Protein AF-A0A2V8K2H9-F1 (afdb_monomer)

Solvent-accessible surface area (backbone atoms only — not comparable to full-atom values): 5966 Å² total; per-residue (Å²): 142,76,82,68,63,66,58,51,56,53,54,52,50,51,49,49,51,49,64,59,44,50,62,50,55,58,49,52,69,72,59,42,72,69,36,49,51,49,46,68,70,34,78,56,44,57,58,21,49,52,29,40,51,51,27,49,50,19,70,75,69,43,39,40,87,53,99,73,76,81,56,39,31,42,87,84,37,46,69,63,29,50,51,52,37,51,47,23,46,48,51,13,50,51,38,45,54,50,41,48,53,51,28,51,55,62,71,75,105

Sequence (109 aa):
MARGLATVGVRHLLWFAIAAHVPVGIGAFAFGPRFLLQFFISPFQFFILVPWLMAFYSLKTGLVPVKSGEPFRRDKAPRVYWINVAFCVGIGSVCFVLNLLISWLVVNR

Mean predicted aligned error: 9.8 Å

Foldseek 3Di:
DPPPPLVVVLVVLVVVLVVLVVVVVVVQVVPDDQLVVQLVVDPLVCQQVVLVVQLVVCVVPQWRDDPDDGTDHCVPCVPVSSVSSSVSSVRSSVSSVVSSVVSVVVVVD

Nearest PDB structures (foldseek):
  7zus-assembly3_CCC  TM=4.626E-01  e=9.647E+00  Homo sapiens
  5zji-assembly1_A  TM=3.510E-01  e=5.997E+00  Zea mays

Secondary structure (DSSP, 8-state):
--SSHHHHHHHHHHHHHHHHHHHHHHHHHHTHHHHHHHHHHSTTHHHHHHHHHHHHHHHHHTEE--SSSS-EETTT-HHHHHHHHHHHHHHHHHHHHHHHHHHHHHHT-

pLDDT: mean 75.85, std 14.47, range [35.06, 91.0]

Structure (mmCIF, N/CA/C/O backbone):
data_AF-A0A2V8K2H9-F1
#
_entry.id   AF-A0A2V8K2H9-F1
#
loop_
_atom_site.group_PDB
_atom_site.id
_atom_site.type_symbol
_atom_site.label_atom_id
_atom_site.label_alt_id
_atom_site.label_comp_id
_atom_site.label_asym_id
_atom_site.label_entity_id
_atom_site.label_seq_id
_atom_site.pdbx_PDB_ins_code
_atom_site.Cartn_x
_atom_site.Cartn_y
_atom_site.Cartn_z
_atom_site.occupancy
_atom_site.B_iso_or_equiv
_atom_site.auth_seq_id
_atom_site.auth_comp_id
_atom_site.auth_asym_id
_atom_site.auth_atom_id
_atom_site.pdbx_PDB_model_num
ATOM 1 N N . MET A 1 1 ? 4.797 -7.736 -31.397 1.00 35.06 1 MET A N 1
ATOM 2 C CA . MET A 1 1 ? 3.479 -7.309 -30.872 1.00 35.06 1 MET A CA 1
ATOM 3 C C . MET A 1 1 ? 3.268 -7.850 -29.453 1.00 35.06 1 MET A C 1
ATOM 5 O O . MET A 1 1 ? 2.675 -8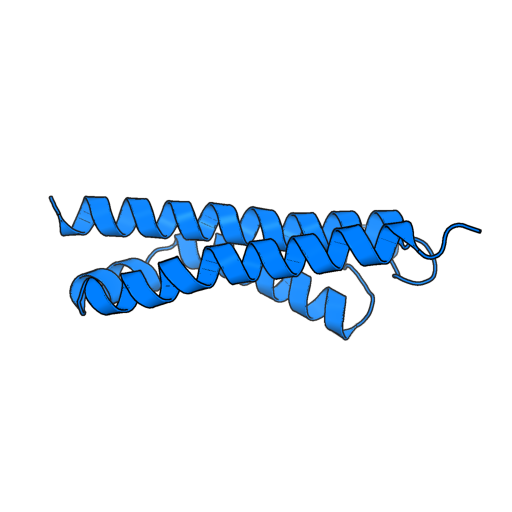.901 -29.294 1.00 35.06 1 MET A O 1
ATOM 9 N N . ALA A 1 2 ? 3.776 -7.176 -28.413 1.00 40.53 2 ALA A N 1
ATOM 10 C CA . ALA A 1 2 ? 3.620 -7.621 -27.012 1.00 40.53 2 ALA A CA 1
ATOM 11 C C . ALA A 1 2 ? 3.393 -6.453 -26.025 1.00 40.53 2 ALA A C 1
ATOM 13 O O . ALA A 1 2 ? 3.668 -6.563 -24.835 1.00 40.53 2 ALA A O 1
ATOM 14 N N . ARG A 1 3 ? 2.913 -5.299 -26.513 1.00 41.88 3 ARG A N 1
ATOM 15 C CA . ARG A 1 3 ? 2.697 -4.089 -25.692 1.00 41.88 3 ARG A CA 1
ATOM 16 C C . ARG A 1 3 ? 1.316 -4.028 -25.015 1.00 41.88 3 ARG A C 1
ATOM 18 O O . ARG A 1 3 ? 1.111 -3.164 -24.173 1.00 41.88 3 ARG A O 1
ATOM 25 N N . GLY A 1 4 ? 0.396 -4.939 -25.350 1.00 35.84 4 GLY A N 1
ATOM 26 C CA . GLY A 1 4 ? -0.991 -4.915 -24.862 1.00 35.84 4 GLY A CA 1
ATOM 27 C C . GLY A 1 4 ? -1.271 -5.722 -23.588 1.00 35.84 4 GLY A C 1
ATOM 28 O O . GLY A 1 4 ? -2.168 -5.363 -22.841 1.00 35.84 4 GLY A O 1
ATOM 29 N N . LEU A 1 5 ? -0.512 -6.785 -23.294 1.00 39.22 5 LEU A N 1
ATOM 30 C CA . LEU A 1 5 ? -0.835 -7.696 -22.180 1.00 39.22 5 LEU A CA 1
ATOM 31 C C . LEU A 1 5 ? -0.309 -7.231 -20.810 1.00 39.22 5 LEU A C 1
ATOM 33 O O . LEU A 1 5 ? -0.942 -7.483 -19.787 1.00 39.22 5 LEU A O 1
ATOM 37 N N . ALA A 1 6 ? 0.822 -6.521 -20.767 1.00 46.78 6 ALA A N 1
ATOM 38 C CA . ALA A 1 6 ? 1.435 -6.098 -19.503 1.00 46.78 6 ALA A CA 1
ATOM 39 C C . ALA A 1 6 ? 0.679 -4.943 -18.815 1.00 46.78 6 ALA A C 1
ATOM 41 O O . ALA A 1 6 ? 0.646 -4.860 -17.589 1.00 46.78 6 ALA A O 1
ATOM 42 N N . THR A 1 7 ? 0.046 -4.059 -19.590 1.00 47.62 7 THR A N 1
ATOM 43 C CA . THR A 1 7 ? -0.764 -2.938 -19.078 1.00 47.62 7 THR A CA 1
ATOM 44 C C . THR A 1 7 ? -2.109 -3.399 -18.528 1.00 47.62 7 THR A C 1
ATOM 46 O O . THR A 1 7 ? -2.609 -2.816 -17.566 1.00 47.62 7 THR A O 1
ATOM 49 N N . VAL A 1 8 ? -2.667 -4.470 -19.098 1.00 48.50 8 VAL A N 1
ATOM 50 C CA . VAL A 1 8 ? -3.899 -5.102 -18.621 1.00 48.50 8 VAL A CA 1
ATOM 51 C C . VAL A 1 8 ? -3.664 -5.655 -17.213 1.00 48.50 8 VAL A C 1
ATOM 53 O O . VAL A 1 8 ? -4.346 -5.218 -16.293 1.00 48.50 8 VAL A O 1
ATOM 56 N N . GLY A 1 9 ? -2.633 -6.473 -16.979 1.00 54.59 9 GLY A N 1
ATOM 57 C CA . GLY A 1 9 ? -2.389 -7.068 -15.653 1.00 54.59 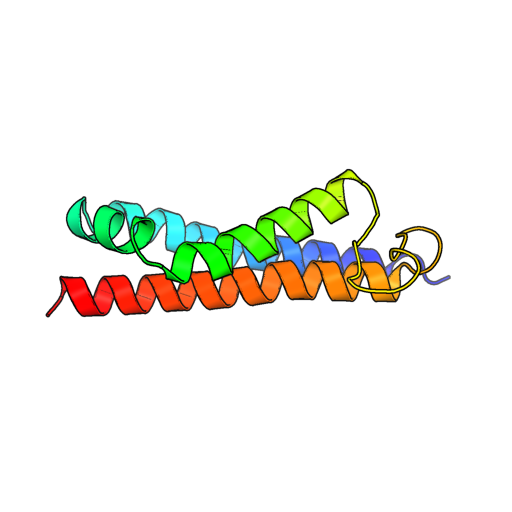9 GLY A CA 1
ATOM 58 C C . GLY A 1 9 ? -2.250 -6.052 -14.507 1.00 54.59 9 GLY A C 1
ATOM 59 O O . GLY A 1 9 ? -2.886 -6.197 -13.467 1.00 54.59 9 GLY A O 1
ATOM 60 N N . VAL A 1 10 ? -1.485 -4.975 -14.714 1.00 55.62 10 VAL A N 1
ATOM 61 C CA . VAL A 1 10 ? -1.231 -3.942 -13.689 1.00 55.62 10 VAL A CA 1
ATOM 62 C C . VAL A 1 10 ? -2.474 -3.110 -13.388 1.00 55.62 10 VAL A C 1
ATOM 64 O O . VAL A 1 10 ? -2.770 -2.830 -12.229 1.00 55.62 10 VAL A O 1
ATOM 67 N N . ARG A 1 11 ? -3.217 -2.713 -14.426 1.00 56.25 11 ARG A N 1
ATOM 68 C CA . ARG A 1 11 ? -4.440 -1.923 -14.259 1.00 56.25 11 ARG A CA 1
ATOM 69 C C . ARG A 1 11 ? -5.495 -2.727 -13.499 1.00 56.25 11 ARG A C 1
ATOM 71 O O . ARG A 1 11 ? -6.144 -2.173 -12.623 1.00 56.25 11 ARG A O 1
ATOM 78 N N . HIS A 1 12 ? -5.616 -4.024 -13.778 1.00 59.94 12 HIS A N 1
ATOM 79 C CA . HIS A 1 12 ? -6.551 -4.901 -13.071 1.00 59.94 12 HIS A CA 1
ATOM 80 C C . HIS A 1 12 ? -6.117 -5.128 -11.617 1.00 59.94 12 HIS A C 1
ATOM 82 O O . HIS A 1 12 ? -6.960 -5.057 -10.735 1.00 59.94 12 HIS A O 1
ATOM 88 N N . LEU A 1 13 ? -4.817 -5.291 -11.344 1.00 58.09 13 LEU A N 1
ATOM 89 C CA . LEU A 1 13 ? -4.271 -5.362 -9.980 1.00 58.09 13 LEU A CA 1
ATOM 90 C C . LEU A 1 13 ? -4.529 -4.089 -9.166 1.00 58.09 13 LEU A C 1
ATOM 92 O O . LEU A 1 13 ? -4.904 -4.174 -8.000 1.00 58.09 13 LEU A O 1
ATOM 96 N N . LEU A 1 14 ? -4.371 -2.914 -9.780 1.00 59.66 14 LEU A N 1
ATOM 97 C CA . LEU A 1 14 ? -4.663 -1.635 -9.134 1.00 59.66 14 LEU A CA 1
ATOM 98 C C . LEU A 1 14 ? -6.163 -1.494 -8.836 1.00 59.66 14 LEU A C 1
ATOM 100 O O . LEU A 1 14 ? -6.534 -1.090 -7.739 1.00 59.66 14 LEU A O 1
ATOM 104 N N . TRP A 1 15 ? -7.025 -1.882 -9.782 1.00 59.84 15 TRP A N 1
ATOM 105 C CA . TRP A 1 15 ? -8.475 -1.910 -9.572 1.00 59.84 15 TRP A CA 1
ATOM 106 C C . TRP A 1 15 ? -8.891 -2.927 -8.511 1.00 59.84 15 TRP A C 1
ATOM 108 O O . TRP A 1 15 ? -9.768 -2.613 -7.719 1.00 59.84 15 TRP A O 1
ATOM 118 N N . PHE A 1 16 ? -8.242 -4.090 -8.431 1.00 61.12 16 PHE A N 1
ATOM 119 C CA . PHE A 1 16 ? -8.458 -5.061 -7.356 1.00 61.12 16 PHE A CA 1
ATOM 120 C C . PHE A 1 16 ? -8.026 -4.510 -5.999 1.00 61.12 16 PHE A C 1
ATOM 122 O O . PHE A 1 16 ? -8.764 -4.651 -5.029 1.00 61.12 16 PHE A O 1
ATOM 129 N N . ALA A 1 17 ? -6.870 -3.845 -5.922 1.00 60.88 17 ALA A N 1
ATOM 130 C CA . ALA A 1 17 ? -6.411 -3.212 -4.692 1.00 60.88 17 ALA 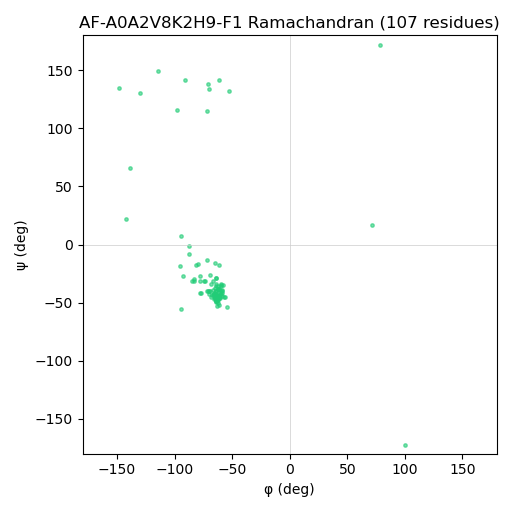A CA 1
ATOM 131 C C . ALA A 1 17 ? -7.392 -2.120 -4.238 1.00 60.88 17 ALA A C 1
ATOM 133 O O . ALA A 1 17 ? -7.798 -2.117 -3.081 1.00 60.88 17 ALA A O 1
ATOM 134 N N . ILE A 1 18 ? -7.844 -1.252 -5.147 1.00 64.38 18 ILE A N 1
ATOM 135 C CA . ILE A 1 18 ? -8.840 -0.211 -4.849 1.00 64.38 18 ILE A CA 1
ATOM 136 C C . ILE A 1 18 ? -10.182 -0.841 -4.450 1.00 64.38 18 ILE A C 1
ATOM 138 O O . ILE A 1 18 ? -10.733 -0.490 -3.410 1.00 64.38 18 ILE A O 1
ATOM 142 N N . ALA A 1 19 ? -10.687 -1.808 -5.217 1.00 61.69 19 ALA A N 1
ATOM 143 C CA . ALA A 1 19 ? -11.952 -2.487 -4.940 1.00 61.69 19 ALA A CA 1
ATOM 144 C C . ALA A 1 19 ? -11.927 -3.288 -3.629 1.00 61.69 19 ALA A C 1
ATOM 146 O O . ALA A 1 19 ? -12.961 -3.413 -2.987 1.00 61.69 19 ALA A O 1
ATOM 147 N N . ALA A 1 20 ? -10.766 -3.791 -3.201 1.00 59.38 20 ALA A N 1
ATOM 148 C CA . ALA A 1 20 ? -10.597 -4.435 -1.900 1.00 59.38 20 ALA A CA 1
ATOM 149 C C . ALA A 1 20 ? -10.483 -3.417 -0.749 1.00 59.38 20 ALA A C 1
ATOM 151 O O . ALA A 1 20 ? -10.936 -3.694 0.359 1.00 59.38 20 ALA A O 1
ATOM 152 N N . HIS A 1 21 ? -9.915 -2.231 -0.998 1.00 60.62 21 HIS A N 1
ATOM 153 C CA . HIS A 1 21 ? -9.708 -1.203 0.030 1.00 60.62 21 HIS A CA 1
ATOM 154 C C . HIS A 1 21 ? -10.929 -0.330 0.291 1.00 60.62 21 HIS A C 1
ATOM 156 O O . HIS A 1 21 ? -11.116 0.118 1.418 1.00 60.62 21 HIS A O 1
ATOM 162 N N . VAL A 1 22 ? -11.771 -0.089 -0.713 1.00 61.12 22 VAL A N 1
ATOM 163 C CA . VAL A 1 22 ? -12.961 0.763 -0.571 1.00 61.12 22 VAL A CA 1
ATOM 164 C C . VAL A 1 22 ? -13.977 0.191 0.437 1.00 61.12 22 VAL A C 1
ATOM 166 O O . VAL A 1 22 ? -14.359 0.929 1.345 1.00 61.12 22 VAL A O 1
ATOM 169 N N . PRO A 1 23 ? -14.368 -1.099 0.392 1.00 59.00 23 PRO A N 1
ATOM 170 C CA . PRO A 1 23 ? -15.275 -1.686 1.382 1.00 59.00 23 PRO A CA 1
ATOM 171 C C . PRO A 1 23 ? -14.671 -1.697 2.784 1.00 59.00 23 PRO A C 1
ATOM 173 O O . PRO A 1 23 ? -15.379 -1.502 3.767 1.00 59.00 23 PRO A O 1
ATOM 176 N N . VAL A 1 24 ? -13.351 -1.880 2.875 1.00 57.72 24 VAL A N 1
ATOM 177 C CA . VAL A 1 24 ? -12.629 -1.839 4.144 1.00 57.72 24 VAL A CA 1
ATOM 178 C C . VAL A 1 24 ? -12.605 -0.426 4.728 1.00 57.72 24 VAL A C 1
ATOM 180 O O . VAL A 1 24 ? -12.872 -0.257 5.913 1.00 57.72 24 VAL A O 1
ATOM 183 N N . GLY A 1 25 ? -12.324 0.591 3.912 1.00 60.34 25 GLY A N 1
ATOM 184 C CA . GLY A 1 25 ? -12.360 1.987 4.339 1.00 60.34 25 GLY A CA 1
ATOM 185 C C . GLY A 1 25 ? -13.753 2.387 4.820 1.00 60.34 25 GLY A C 1
ATOM 186 O O . GLY A 1 25 ? -13.882 2.979 5.885 1.00 60.34 25 GLY A O 1
ATOM 187 N N . ILE A 1 26 ? -14.797 1.986 4.089 1.00 58.91 26 ILE A N 1
ATOM 188 C CA . ILE A 1 26 ? -16.195 2.242 4.462 1.00 58.91 26 ILE A CA 1
ATOM 189 C C . ILE A 1 26 ? -16.570 1.489 5.751 1.00 58.91 26 ILE A C 1
ATOM 191 O O . ILE A 1 26 ? -17.179 2.076 6.643 1.00 58.91 26 ILE A O 1
ATOM 195 N N . GLY A 1 27 ? -16.157 0.225 5.894 1.00 55.56 27 GLY A N 1
ATOM 196 C CA . GLY A 1 27 ? -16.376 -0.566 7.109 1.00 55.56 27 GLY A CA 1
ATOM 197 C C . GLY A 1 27 ? -15.653 0.006 8.332 1.00 55.56 27 GLY A C 1
ATOM 198 O O . GLY A 1 27 ? -16.238 0.085 9.407 1.00 55.56 27 GLY A O 1
ATOM 199 N N . ALA A 1 28 ? -14.421 0.496 8.166 1.00 57.12 28 ALA A N 1
ATOM 200 C CA . ALA A 1 28 ? -13.627 1.098 9.238 1.00 57.12 28 ALA A CA 1
ATOM 201 C C . ALA A 1 28 ? -14.296 2.330 9.871 1.00 57.12 28 ALA A C 1
ATOM 203 O O . ALA A 1 28 ? -14.204 2.510 11.085 1.00 57.12 28 ALA A O 1
ATOM 204 N N . PHE A 1 29 ? -15.018 3.140 9.087 1.00 56.22 29 PHE A N 1
ATOM 205 C CA . PHE A 1 29 ? -15.800 4.263 9.620 1.00 56.22 29 PHE A CA 1
ATOM 206 C C . PHE A 1 29 ? -17.021 3.815 10.438 1.00 56.22 29 PHE A C 1
ATOM 208 O O . PHE A 1 29 ? -17.433 4.533 11.348 1.00 56.22 29 PHE A O 1
ATOM 215 N N . ALA A 1 30 ? -17.568 2.625 10.173 1.00 63.88 30 ALA A N 1
ATOM 216 C CA . ALA A 1 30 ? -18.710 2.080 10.907 1.00 63.88 30 ALA A CA 1
ATOM 217 C C . ALA A 1 30 ? -18.331 1.451 12.265 1.00 63.88 30 ALA A C 1
ATOM 219 O O . ALA A 1 30 ? -19.199 1.269 13.115 1.00 63.88 30 ALA A O 1
ATOM 220 N N . PHE A 1 31 ? -17.050 1.138 12.504 1.00 67.25 31 PHE A N 1
ATOM 221 C CA . PHE A 1 31 ? -16.592 0.414 13.702 1.00 67.25 31 PHE A CA 1
ATOM 222 C C . PHE A 1 31 ? -16.271 1.298 14.924 1.00 67.25 31 PHE A C 1
ATOM 224 O O . PHE A 1 31 ? -15.939 0.790 15.997 1.00 67.25 31 PHE A O 1
ATOM 231 N N . GLY A 1 32 ? -16.405 2.620 14.795 1.00 72.38 32 GLY A N 1
ATOM 232 C CA . GLY A 1 32 ? -16.267 3.566 15.903 1.00 72.38 32 GLY A CA 1
ATOM 233 C C . GLY A 1 32 ? -14.817 3.882 16.323 1.00 72.38 32 GLY A C 1
ATOM 234 O O . GLY A 1 32 ? -13.851 3.270 15.862 1.00 72.38 32 GLY A O 1
ATOM 235 N N . PRO A 1 33 ? -14.631 4.869 17.221 1.00 77.25 33 PRO A N 1
ATOM 236 C CA . 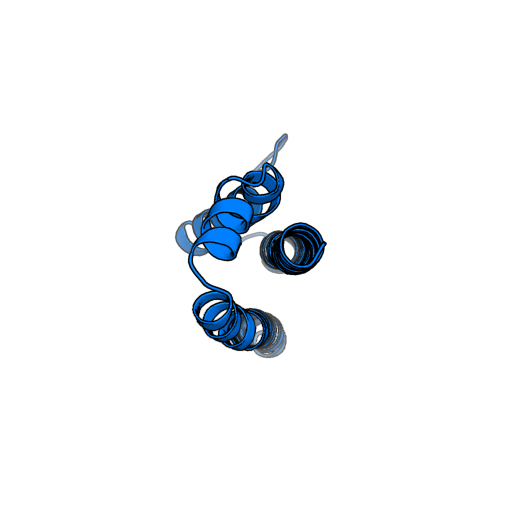PRO A 1 33 ? -13.319 5.452 17.517 1.00 77.25 33 PRO A CA 1
ATOM 237 C C . PRO A 1 33 ? -12.338 4.485 18.195 1.00 77.25 33 PRO A C 1
ATOM 239 O O . PRO A 1 33 ? -11.138 4.578 17.955 1.00 77.25 33 PRO A O 1
ATOM 242 N N . ARG A 1 34 ? -12.820 3.527 19.001 1.00 77.44 34 ARG A N 1
ATOM 243 C CA . ARG A 1 34 ? -11.959 2.521 19.657 1.00 77.44 34 ARG A CA 1
ATOM 244 C C . ARG A 1 34 ? -11.313 1.570 18.648 1.00 77.44 34 ARG A C 1
ATOM 246 O O . ARG A 1 34 ? -10.133 1.259 18.778 1.00 77.44 34 ARG A O 1
ATOM 253 N N . PHE A 1 35 ? -12.062 1.167 17.621 1.00 81.25 35 PHE A N 1
ATOM 254 C CA . PHE A 1 35 ? -11.539 0.354 16.528 1.00 81.25 35 PHE A CA 1
ATOM 255 C C . PHE A 1 35 ? -10.483 1.105 15.723 1.00 81.25 35 PHE A C 1
ATOM 257 O O . PHE A 1 35 ? -9.409 0.562 15.480 1.00 81.25 35 PHE A O 1
ATOM 264 N N . LEU A 1 36 ? -10.752 2.364 15.363 1.00 75.81 36 LEU A N 1
ATOM 265 C CA . LEU A 1 36 ? -9.788 3.188 14.632 1.00 75.81 36 LEU A CA 1
ATOM 266 C C . LEU A 1 36 ? -8.487 3.346 15.423 1.00 75.81 36 LEU A C 1
ATOM 268 O O . LEU A 1 36 ? -7.404 3.176 14.870 1.00 75.81 36 LEU A O 1
ATOM 272 N N . LEU A 1 37 ? -8.589 3.605 16.727 1.00 80.38 37 LEU A N 1
ATOM 273 C CA . LEU A 1 37 ? -7.427 3.772 17.592 1.00 80.38 37 LEU A CA 1
ATOM 274 C C . LEU A 1 37 ? -6.585 2.488 17.653 1.00 80.38 37 LEU A C 1
ATOM 276 O O . LEU A 1 37 ? -5.375 2.547 17.449 1.00 80.38 37 LEU A O 1
ATOM 280 N N . GLN A 1 38 ? -7.220 1.324 17.816 1.00 80.88 38 GLN A N 1
ATOM 281 C CA . GLN A 1 38 ? -6.528 0.031 17.784 1.00 80.88 38 GLN A CA 1
ATOM 282 C C . GLN A 1 38 ? -5.894 -0.252 16.414 1.00 80.88 38 GLN A C 1
ATOM 284 O O . GLN A 1 38 ? -4.742 -0.677 16.331 1.00 80.88 38 GLN A O 1
ATOM 289 N N . PHE A 1 39 ? -6.624 0.030 15.336 1.00 80.88 39 PHE A N 1
ATOM 290 C CA . PHE A 1 39 ? -6.171 -0.191 13.969 1.00 80.88 39 PHE A CA 1
ATOM 291 C C . PHE A 1 39 ? -4.939 0.653 13.620 1.00 80.88 39 PHE A C 1
ATOM 293 O O . PHE A 1 39 ? -4.002 0.132 13.009 1.00 80.88 39 PHE A O 1
ATOM 300 N N . PHE A 1 40 ? -4.919 1.932 14.012 1.00 79.62 40 PHE A N 1
ATOM 301 C CA . PHE A 1 40 ? -3.830 2.866 13.704 1.00 79.62 40 PHE A CA 1
ATOM 302 C C . PHE A 1 40 ? -2.635 2.775 14.660 1.00 79.62 40 PHE A C 1
ATOM 304 O O . PHE A 1 40 ? -1.515 3.039 14.231 1.00 79.62 40 PHE A O 1
ATOM 311 N N . ILE A 1 41 ? -2.835 2.391 15.924 1.00 82.62 41 ILE A N 1
ATOM 312 C CA . ILE A 1 41 ? -1.732 2.211 16.890 1.00 82.62 41 ILE A CA 1
ATOM 313 C C . ILE A 1 41 ? -1.044 0.850 16.714 1.00 82.62 41 ILE A C 1
ATOM 315 O O . ILE A 1 41 ? 0.086 0.653 17.159 1.00 82.62 41 ILE A O 1
ATOM 319 N N . SER A 1 42 ? -1.703 -0.089 16.037 1.00 80.00 42 SER A N 1
ATOM 320 C CA . SER A 1 42 ? -1.177 -1.426 15.801 1.00 80.00 42 SER A CA 1
ATOM 321 C C . SER A 1 42 ? 0.230 -1.413 15.174 1.00 80.00 42 SER A C 1
ATOM 323 O O . SER A 1 42 ? 0.440 -0.770 14.138 1.00 80.00 42 SER A O 1
ATOM 325 N N . PRO A 1 43 ? 1.188 -2.202 15.706 1.00 77.81 43 PRO A N 1
ATOM 326 C CA . PRO A 1 43 ? 2.522 -2.333 15.117 1.00 77.81 43 PRO A CA 1
ATOM 327 C C . PRO A 1 43 ? 2.477 -2.914 13.694 1.00 77.81 43 PRO A C 1
ATOM 329 O O . PRO A 1 43 ? 3.417 -2.736 12.918 1.00 77.81 43 PRO A O 1
ATOM 332 N N . PHE A 1 44 ? 1.364 -3.555 13.312 1.00 80.50 44 PHE A N 1
ATOM 333 C CA . PHE A 1 44 ? 1.147 -4.052 11.958 1.00 80.50 44 PHE A CA 1
ATOM 334 C C . PHE A 1 44 ? 1.060 -2.938 10.904 1.00 80.50 44 PHE A C 1
ATOM 336 O O . PHE A 1 44 ? 1.262 -3.219 9.723 1.00 80.50 44 PHE A O 1
ATOM 343 N N . GLN A 1 45 ? 0.862 -1.674 11.303 1.00 81.56 45 GLN A N 1
ATOM 344 C CA . GLN A 1 45 ? 0.874 -0.533 10.382 1.00 81.56 45 GLN A CA 1
ATOM 345 C C . GLN A 1 45 ? 2.185 -0.391 9.613 1.00 81.56 45 GLN A C 1
ATOM 347 O O . GLN A 1 45 ? 2.163 -0.072 8.426 1.00 81.56 45 GLN A O 1
ATOM 352 N N . PHE A 1 46 ? 3.329 -0.709 10.221 1.00 82.88 46 PHE A N 1
ATOM 353 C CA . PHE A 1 46 ? 4.609 -0.668 9.509 1.00 82.88 46 PHE A CA 1
ATOM 354 C C . PHE A 1 46 ? 4.659 -1.660 8.343 1.00 82.88 46 PHE A C 1
ATOM 356 O O . PHE A 1 46 ? 5.146 -1.320 7.265 1.00 82.88 46 PHE A O 1
ATOM 363 N N . PHE A 1 47 ? 4.090 -2.854 8.519 1.00 85.06 47 PHE A N 1
ATOM 364 C CA . PHE A 1 47 ? 4.027 -3.882 7.476 1.00 85.06 47 PHE A CA 1
ATOM 365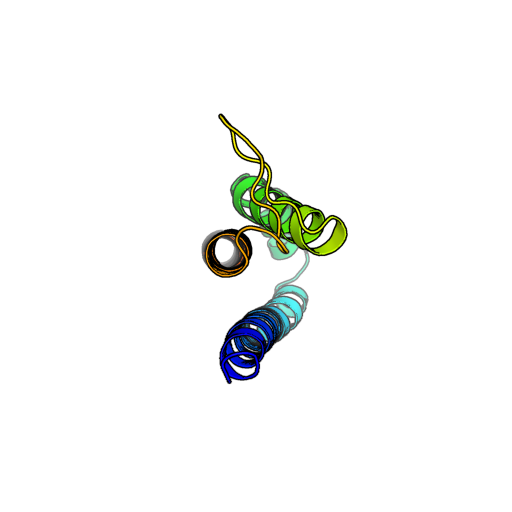 C C . PHE A 1 47 ? 3.048 -3.537 6.346 1.00 85.06 47 PHE A C 1
ATOM 367 O O . PHE A 1 47 ? 3.094 -4.161 5.291 1.00 85.06 47 PHE A O 1
ATOM 374 N N . ILE A 1 48 ? 2.192 -2.534 6.539 1.00 85.31 48 ILE A N 1
ATOM 375 C CA . ILE A 1 48 ? 1.273 -2.017 5.520 1.00 85.31 48 ILE A CA 1
ATOM 376 C C . ILE A 1 48 ? 1.914 -0.828 4.806 1.00 85.31 48 ILE A C 1
ATOM 378 O O . ILE A 1 48 ? 2.070 -0.819 3.583 1.00 85.31 48 ILE A O 1
ATOM 382 N N . LEU A 1 49 ? 2.317 0.172 5.593 1.00 85.62 49 LEU A N 1
ATOM 383 C CA . LEU A 1 49 ? 2.791 1.453 5.094 1.00 85.62 49 LEU A CA 1
ATOM 384 C C . LEU A 1 49 ? 4.112 1.316 4.351 1.00 85.62 49 LEU A C 1
ATOM 386 O O . LEU A 1 49 ? 4.249 1.903 3.282 1.00 85.62 49 LEU A O 1
ATOM 390 N N . VAL A 1 50 ? 5.071 0.536 4.864 1.00 88.69 50 VAL A N 1
ATOM 391 C CA . VAL A 1 50 ? 6.392 0.410 4.230 1.00 88.69 50 VAL A CA 1
ATOM 392 C C . VAL A 1 50 ? 6.279 -0.178 2.816 1.00 88.69 50 VAL A C 1
ATOM 394 O O . VAL A 1 50 ? 6.763 0.472 1.887 1.00 88.69 50 VAL A O 1
ATOM 397 N N . PRO A 1 51 ? 5.603 -1.323 2.583 1.00 88.44 51 PRO A N 1
ATOM 398 C CA . PRO A 1 51 ? 5.418 -1.841 1.228 1.00 88.44 51 PRO A CA 1
ATOM 399 C C . PRO A 1 51 ? 4.672 -0.882 0.298 1.00 88.44 51 PRO A C 1
ATOM 401 O O . PRO A 1 51 ? 5.066 -0.723 -0.857 1.00 88.44 51 PRO A O 1
ATOM 404 N N . TRP A 1 52 ? 3.634 -0.194 0.775 1.00 87.62 52 TRP A N 1
ATOM 405 C CA . TRP A 1 52 ? 2.899 0.763 -0.056 1.00 87.62 52 TRP A CA 1
ATOM 406 C C . TRP A 1 52 ? 3.691 2.019 -0.390 1.00 87.62 52 TRP A C 1
ATOM 408 O O . TRP A 1 52 ? 3.649 2.467 -1.534 1.00 87.62 52 TRP A O 1
ATOM 418 N N . LEU A 1 53 ? 4.454 2.560 0.560 1.00 88.81 53 LEU A N 1
ATOM 419 C CA . LEU A 1 53 ? 5.398 3.649 0.309 1.00 88.81 53 LEU A CA 1
ATOM 420 C C . LEU A 1 53 ? 6.434 3.227 -0.729 1.00 88.81 53 LEU A C 1
ATOM 422 O O . LE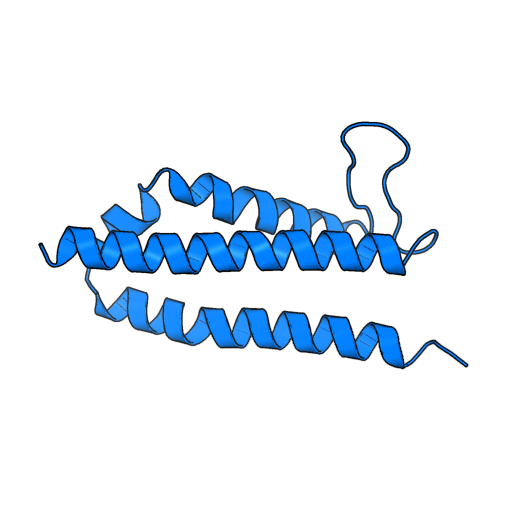U A 1 53 ? 6.726 3.993 -1.645 1.00 88.81 53 LEU A O 1
ATOM 426 N N . MET A 1 54 ? 6.940 1.996 -0.637 1.00 88.06 54 MET A N 1
ATOM 427 C CA . MET A 1 54 ? 7.891 1.456 -1.606 1.00 88.06 54 MET A CA 1
ATOM 428 C C . MET A 1 54 ? 7.264 1.309 -2.998 1.00 88.06 54 MET A C 1
ATOM 430 O O . MET A 1 54 ? 7.879 1.694 -3.995 1.00 88.06 54 MET A O 1
ATOM 434 N N . ALA A 1 55 ? 6.023 0.822 -3.079 1.00 88.81 55 ALA A N 1
ATOM 435 C CA . ALA A 1 55 ? 5.272 0.744 -4.328 1.00 88.81 55 ALA A CA 1
ATOM 436 C C . ALA A 1 55 ? 5.021 2.138 -4.923 1.00 88.81 55 ALA A C 1
ATOM 438 O O . ALA A 1 55 ? 5.271 2.350 -6.108 1.00 88.81 55 ALA A O 1
ATOM 439 N N . PHE A 1 56 ? 4.588 3.102 -4.107 1.00 86.81 56 PHE A N 1
ATOM 440 C CA . PHE A 1 56 ? 4.348 4.483 -4.523 1.00 86.81 56 PHE A CA 1
ATOM 441 C C . PHE A 1 56 ? 5.628 5.161 -5.018 1.00 86.81 56 PHE A C 1
ATOM 443 O O . PHE A 1 56 ? 5.643 5.740 -6.106 1.00 86.81 56 PHE A O 1
ATOM 450 N N . TYR A 1 57 ? 6.721 5.043 -4.261 1.00 87.62 57 TYR A N 1
ATOM 451 C CA . TYR A 1 57 ? 8.035 5.541 -4.661 1.00 87.62 57 TYR A CA 1
ATOM 452 C C . TYR A 1 57 ? 8.464 4.936 -5.998 1.00 87.62 57 TYR A C 1
ATOM 454 O O . TYR A 1 57 ? 8.894 5.662 -6.897 1.00 87.62 57 TYR A O 1
ATOM 462 N N . SER A 1 58 ? 8.285 3.622 -6.155 1.00 87.31 58 SER A N 1
ATOM 463 C CA . SER A 1 58 ? 8.653 2.923 -7.382 1.00 87.31 58 SER A CA 1
ATOM 464 C C . SER A 1 58 ? 7.829 3.415 -8.566 1.00 87.31 58 SER A C 1
ATOM 466 O O . SER A 1 58 ? 8.400 3.787 -9.585 1.00 87.31 58 SER A O 1
ATOM 468 N N . LEU A 1 59 ? 6.506 3.528 -8.412 1.00 87.19 59 LEU A N 1
ATOM 469 C CA . LEU A 1 59 ? 5.600 4.062 -9.435 1.00 87.19 59 LEU A CA 1
ATOM 470 C C . LEU A 1 59 ? 5.955 5.493 -9.851 1.00 87.19 59 LEU A C 1
ATOM 472 O O . LEU A 1 59 ? 5.897 5.804 -11.041 1.00 87.19 59 LEU A O 1
ATOM 476 N N . LYS A 1 60 ? 6.337 6.343 -8.891 1.00 87.25 60 LYS A N 1
ATOM 477 C CA . LYS A 1 60 ? 6.703 7.744 -9.134 1.00 87.25 60 LYS A CA 1
ATOM 478 C C . LYS A 1 60 ? 8.040 7.88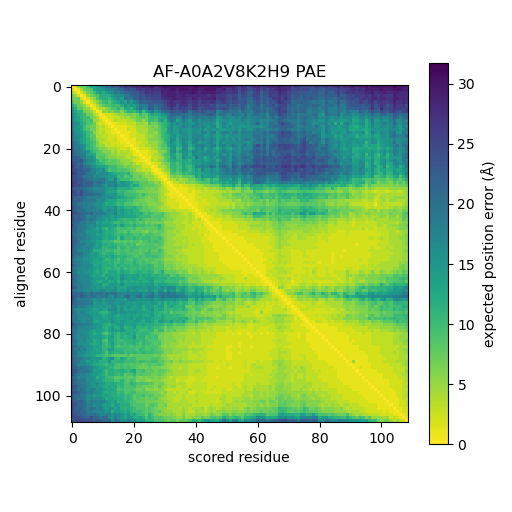1 -9.861 1.00 87.25 60 LYS A C 1
ATOM 480 O O . LYS A 1 60 ? 8.178 8.740 -10.725 1.00 87.25 60 LYS A O 1
ATOM 485 N N . THR A 1 61 ? 9.025 7.065 -9.499 1.00 87.38 61 THR A N 1
ATOM 486 C CA . THR A 1 61 ? 10.400 7.180 -10.016 1.00 87.38 61 THR A CA 1
ATOM 487 C C . THR A 1 61 ? 10.681 6.270 -11.209 1.00 87.38 61 THR A C 1
ATOM 489 O O . THR A 1 61 ? 11.636 6.500 -11.945 1.00 87.38 61 THR A O 1
ATOM 492 N N . GLY A 1 62 ? 9.863 5.237 -11.423 1.00 87.75 62 GLY A N 1
ATOM 493 C CA . GLY A 1 62 ? 10.128 4.176 -12.394 1.00 87.75 62 GLY A CA 1
ATOM 494 C C . GLY A 1 62 ? 11.258 3.230 -11.974 1.00 87.75 62 GLY A C 1
ATOM 495 O O . GLY A 1 62 ? 11.793 2.516 -12.827 1.00 87.75 62 GLY A O 1
ATOM 496 N N . LEU A 1 63 ? 11.628 3.227 -10.687 1.00 91.00 63 LEU A N 1
ATOM 497 C CA . LEU A 1 63 ? 12.764 2.494 -10.127 1.00 91.00 63 LEU A CA 1
ATOM 498 C C . LEU A 1 63 ? 12.329 1.692 -8.898 1.00 91.00 63 LEU A C 1
ATOM 500 O O . LEU A 1 63 ? 11.746 2.254 -7.980 1.00 91.00 63 LEU A O 1
ATOM 504 N N . VAL A 1 64 ? 12.659 0.403 -8.834 1.00 90.31 64 VAL A N 1
ATOM 505 C CA . VAL A 1 64 ? 12.521 -0.387 -7.600 1.00 90.31 64 VAL A CA 1
ATOM 506 C C . VAL A 1 64 ? 13.887 -0.454 -6.914 1.00 90.31 64 VAL A C 1
ATOM 508 O O . VAL A 1 64 ? 14.820 -1.021 -7.497 1.00 90.31 64 VAL A O 1
ATOM 511 N N . PRO A 1 65 ? 14.037 0.113 -5.702 1.00 85.56 65 PRO A N 1
ATOM 512 C CA . PRO A 1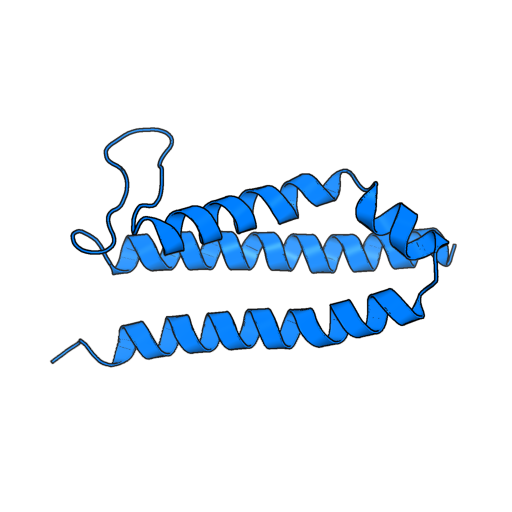 65 ? 15.282 0.022 -4.958 1.00 85.56 65 PRO A CA 1
ATOM 513 C C . PRO A 1 65 ? 15.492 -1.411 -4.464 1.00 85.56 65 PRO A C 1
ATOM 515 O O . PRO A 1 65 ? 14.586 -2.043 -3.924 1.00 85.56 65 PRO A O 1
ATOM 518 N N . VAL A 1 66 ? 16.708 -1.917 -4.646 1.00 86.56 66 VAL A N 1
ATOM 519 C CA . VAL A 1 66 ? 17.134 -3.238 -4.178 1.00 86.56 66 VAL A CA 1
ATOM 520 C C . VAL A 1 66 ? 18.209 -3.075 -3.115 1.00 86.56 66 VAL A C 1
ATOM 522 O O . VAL A 1 66 ? 18.980 -2.120 -3.144 1.00 86.56 66 VAL A O 1
ATOM 525 N N . LYS A 1 67 ? 18.269 -4.015 -2.168 1.00 80.19 67 LYS A N 1
ATOM 526 C CA . LYS A 1 67 ? 19.259 -3.986 -1.080 1.00 80.19 67 LYS A CA 1
ATOM 527 C C . LYS A 1 67 ? 20.701 -4.128 -1.592 1.00 80.19 67 LYS A C 1
ATOM 529 O O . LYS A 1 67 ? 21.620 -3.617 -0.964 1.00 80.19 67 LYS A O 1
ATOM 534 N N . SER A 1 68 ? 20.895 -4.817 -2.714 1.00 78.50 68 SER A N 1
ATOM 535 C CA . SER A 1 68 ? 22.200 -5.043 -3.339 1.00 78.50 68 SER A CA 1
ATOM 536 C C . SER A 1 68 ? 22.061 -5.128 -4.859 1.00 78.50 68 SER A C 1
ATOM 538 O O . SER A 1 68 ? 21.189 -5.850 -5.345 1.00 78.50 68 SER A O 1
ATOM 540 N N . GLY A 1 69 ? 22.945 -4.447 -5.592 1.00 81.81 69 GLY A N 1
ATOM 541 C CA . GLY A 1 69 ? 22.961 -4.415 -7.060 1.00 81.81 69 GLY A CA 1
ATOM 542 C C . GLY A 1 69 ? 22.321 -3.160 -7.662 1.00 81.81 69 GLY A C 1
ATOM 543 O O . GLY A 1 69 ? 21.986 -2.214 -6.949 1.00 81.81 69 GLY A O 1
ATOM 544 N N . GLU A 1 70 ? 22.174 -3.140 -8.991 1.00 84.31 70 GLU A N 1
ATOM 545 C CA . GLU A 1 70 ? 21.498 -2.034 -9.677 1.00 84.31 70 GLU A CA 1
ATOM 546 C C . GLU A 1 70 ? 19.980 -2.058 -9.411 1.00 84.31 70 GLU A C 1
ATOM 548 O O . GLU A 1 70 ? 19.360 -3.124 -9.466 1.00 84.31 70 GLU A O 1
ATOM 553 N N . PRO A 1 71 ? 19.344 -0.895 -9.173 1.00 86.25 71 PRO A N 1
ATOM 554 C CA . PRO A 1 71 ? 17.896 -0.805 -9.026 1.00 86.25 71 PRO A CA 1
ATOM 555 C C . PRO A 1 71 ? 17.178 -1.246 -10.304 1.00 86.25 71 PRO A C 1
ATOM 557 O O . PRO A 1 71 ? 17.591 -0.912 -11.421 1.00 86.25 71 PRO A O 1
ATOM 560 N N . PHE A 1 72 ? 16.052 -1.948 -10.153 1.00 86.88 72 PHE A N 1
ATOM 561 C CA . PHE A 1 72 ? 15.273 -2.373 -11.312 1.00 86.88 72 PHE A CA 1
ATOM 562 C C . PHE A 1 72 ? 14.575 -1.172 -11.928 1.00 86.88 72 PHE A C 1
ATOM 564 O O . PHE A 1 72 ? 13.675 -0.581 -11.329 1.00 86.88 72 PHE A O 1
ATOM 571 N N . ARG A 1 73 ? 14.968 -0.836 -13.153 1.00 89.06 73 ARG A N 1
ATOM 572 C CA . ARG A 1 73 ? 14.317 0.222 -13.912 1.00 89.06 73 ARG A CA 1
ATOM 573 C C . ARG A 1 73 ? 13.180 -0.325 -14.766 1.00 89.06 73 ARG A C 1
ATOM 575 O O . ARG A 1 73 ? 13.303 -1.391 -15.376 1.00 89.06 73 ARG A O 1
ATOM 582 N N . ARG A 1 74 ? 12.086 0.431 -14.848 1.00 86.19 74 ARG A N 1
ATOM 583 C CA . ARG A 1 74 ? 10.898 0.079 -15.639 1.00 86.19 74 ARG A CA 1
ATOM 584 C C . ARG A 1 74 ? 11.192 -0.090 -17.134 1.00 86.19 74 ARG A C 1
ATOM 586 O O . ARG A 1 74 ? 10.549 -0.907 -17.782 1.00 86.19 74 ARG A O 1
ATOM 593 N N . ASP A 1 75 ? 12.124 0.684 -17.675 1.00 88.81 75 ASP A N 1
ATOM 594 C CA . ASP A 1 75 ? 12.549 0.668 -19.079 1.00 88.81 75 ASP A CA 1
ATOM 595 C C . ASP A 1 75 ? 13.467 -0.521 -19.402 1.00 88.81 75 ASP A C 1
ATOM 597 O O . ASP A 1 75 ? 13.275 -1.179 -20.422 1.00 88.81 75 ASP A O 1
ATOM 601 N N . LYS A 1 76 ? 14.417 -0.837 -18.513 1.00 87.00 76 LYS A N 1
ATOM 602 C CA . LYS A 1 76 ? 15.376 -1.937 -18.708 1.00 87.00 76 LYS A CA 1
ATOM 603 C C . LYS A 1 76 ? 14.775 -3.320 -18.436 1.00 87.00 76 LYS A C 1
ATOM 605 O O . LYS A 1 76 ? 15.051 -4.265 -19.168 1.00 87.00 76 LYS A O 1
ATOM 610 N N . ALA A 1 77 ? 13.969 -3.456 -17.382 1.00 86.38 77 ALA A N 1
ATOM 611 C CA . ALA A 1 77 ? 13.433 -4.742 -16.928 1.00 86.38 77 ALA A CA 1
ATOM 612 C C . ALA A 1 77 ? 11.954 -4.623 -16.504 1.00 86.38 77 ALA A C 1
ATOM 614 O O . ALA A 1 77 ? 11.619 -4.830 -15.332 1.00 86.38 77 ALA A O 1
ATOM 615 N N . PRO A 1 78 ? 11.032 -4.326 -17.444 1.00 84.44 78 PRO A N 1
ATOM 616 C CA . PRO A 1 78 ? 9.639 -3.996 -17.132 1.00 84.44 78 PRO A CA 1
ATOM 617 C C . PRO A 1 78 ? 8.917 -5.106 -16.367 1.00 84.44 78 PRO A C 1
ATOM 619 O O . PRO A 1 78 ? 8.155 -4.827 -15.446 1.00 84.44 78 PRO A O 1
ATOM 622 N N . ARG A 1 79 ? 9.164 -6.375 -16.713 1.00 86.81 79 ARG A N 1
ATOM 623 C CA . ARG A 1 79 ? 8.516 -7.513 -16.047 1.00 86.81 79 ARG A CA 1
ATOM 624 C C . ARG A 1 79 ? 8.917 -7.606 -14.574 1.00 86.81 79 ARG A C 1
ATOM 626 O O . ARG A 1 79 ? 8.047 -7.719 -13.720 1.00 86.81 79 ARG A O 1
ATOM 633 N N . VAL A 1 80 ? 10.216 -7.532 -14.283 1.00 87.00 80 VAL A N 1
ATOM 634 C CA . VAL A 1 80 ? 10.745 -7.626 -12.912 1.00 87.00 80 VAL A CA 1
ATOM 635 C C . VAL A 1 80 ? 10.295 -6.426 -12.085 1.00 87.00 80 VAL A C 1
ATOM 637 O O . VAL A 1 80 ? 9.845 -6.596 -10.954 1.00 87.00 80 VAL A O 1
ATOM 640 N N . TYR A 1 81 ? 10.330 -5.232 -12.677 1.00 89.56 81 TYR A N 1
ATOM 641 C CA . TYR A 1 81 ? 9.812 -4.013 -12.065 1.00 89.56 81 TYR A CA 1
ATOM 642 C C . TYR A 1 81 ? 8.347 -4.179 -11.626 1.00 89.56 81 TYR A C 1
ATOM 644 O O . TYR A 1 81 ? 8.027 -3.997 -10.453 1.00 89.56 81 TYR A O 1
ATOM 652 N N . TRP A 1 82 ? 7.459 -4.596 -12.537 1.00 86.44 82 TRP A N 1
ATOM 653 C CA . TRP A 1 82 ? 6.032 -4.723 -12.226 1.00 86.44 82 TRP A CA 1
ATOM 654 C C . TRP A 1 82 ? 5.719 -5.848 -11.245 1.00 86.44 82 TRP A C 1
ATOM 656 O O . TRP A 1 82 ? 4.815 -5.680 -10.434 1.00 86.44 82 TRP A O 1
ATOM 666 N N . ILE A 1 83 ? 6.464 -6.956 -11.277 1.00 87.94 83 ILE A N 1
ATOM 667 C CA . ILE A 1 83 ? 6.319 -8.032 -10.287 1.00 87.94 83 ILE A CA 1
ATOM 668 C C . ILE A 1 83 ? 6.635 -7.510 -8.883 1.00 87.94 83 ILE A C 1
ATOM 670 O O . ILE A 1 83 ? 5.856 -7.750 -7.967 1.00 87.94 83 ILE A O 1
ATOM 674 N N . ASN A 1 84 ? 7.726 -6.759 -8.713 1.00 88.44 84 ASN A N 1
ATOM 675 C CA . ASN A 1 84 ? 8.091 -6.206 -7.407 1.00 88.44 84 ASN A CA 1
ATOM 676 C C . ASN A 1 84 ? 7.074 -5.166 -6.922 1.00 88.44 84 ASN A C 1
ATOM 678 O O . ASN A 1 84 ? 6.646 -5.218 -5.774 1.00 88.44 84 ASN A O 1
ATOM 682 N N . VAL A 1 85 ? 6.623 -4.265 -7.803 1.00 87.44 85 VAL A N 1
ATOM 683 C CA . VAL A 1 85 ? 5.570 -3.295 -7.458 1.00 87.44 85 VAL A CA 1
ATOM 684 C C . VAL A 1 85 ? 4.278 -4.012 -7.061 1.00 87.44 85 VAL A C 1
ATOM 686 O O . VAL A 1 85 ? 3.691 -3.685 -6.032 1.00 87.44 85 VAL A O 1
ATOM 689 N N . ALA A 1 86 ? 3.851 -5.017 -7.832 1.00 85.56 86 ALA A N 1
ATOM 690 C CA . ALA A 1 86 ? 2.666 -5.810 -7.518 1.00 85.56 86 ALA A CA 1
ATOM 691 C C . ALA A 1 86 ? 2.821 -6.570 -6.194 1.00 85.56 86 ALA A C 1
ATOM 693 O O . ALA A 1 86 ? 1.874 -6.624 -5.415 1.00 85.56 86 ALA A O 1
ATOM 694 N N . PHE A 1 87 ? 4.012 -7.099 -5.908 1.00 88.12 87 PHE A N 1
ATOM 695 C CA . PHE A 1 87 ? 4.314 -7.762 -4.644 1.00 88.12 87 PHE A CA 1
ATOM 696 C C . PHE A 1 87 ? 4.217 -6.794 -3.459 1.00 88.12 87 PHE A C 1
ATOM 698 O O . PHE A 1 87 ? 3.539 -7.104 -2.484 1.00 88.12 87 PHE A O 1
ATOM 705 N N . CYS A 1 88 ? 4.809 -5.599 -3.558 1.00 88.06 88 CYS A N 1
ATOM 706 C CA . CYS A 1 88 ? 4.718 -4.561 -2.527 1.00 88.06 88 CYS A CA 1
ATOM 707 C C . CYS A 1 88 ? 3.269 -4.118 -2.262 1.00 88.06 88 CYS A C 1
ATOM 709 O O . CYS A 1 88 ? 2.861 -3.980 -1.109 1.00 88.06 88 CYS A O 1
ATOM 711 N N . VAL A 1 89 ? 2.465 -3.937 -3.315 1.00 86.69 89 VAL A N 1
ATOM 712 C CA . VAL A 1 89 ? 1.031 -3.625 -3.174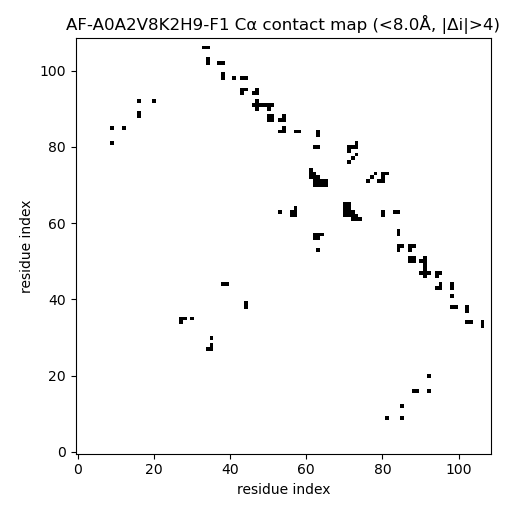 1.00 86.69 89 VAL A CA 1
ATOM 713 C C . VAL A 1 89 ? 0.281 -4.796 -2.534 1.00 86.69 89 VAL A C 1
ATOM 715 O O . VAL A 1 89 ? -0.503 -4.592 -1.606 1.00 86.69 89 VAL A O 1
ATOM 718 N N . GLY A 1 90 ? 0.538 -6.018 -3.005 1.00 86.19 90 GLY A N 1
ATOM 719 C CA . GLY A 1 90 ? -0.114 -7.237 -2.536 1.00 86.19 90 GLY A CA 1
ATOM 720 C C . GLY A 1 90 ? 0.152 -7.516 -1.061 1.00 86.19 90 GLY A C 1
ATOM 721 O O . GLY A 1 90 ? -0.796 -7.686 -0.299 1.00 86.19 90 GLY A O 1
ATOM 722 N N . ILE A 1 91 ? 1.417 -7.494 -0.632 1.00 87.69 91 ILE A N 1
ATOM 723 C CA . ILE A 1 91 ? 1.774 -7.778 0.763 1.00 87.69 91 ILE A CA 1
ATOM 724 C C . ILE A 1 91 ? 1.215 -6.719 1.717 1.00 87.69 91 ILE A C 1
ATOM 726 O O . ILE A 1 91 ? 0.617 -7.080 2.727 1.00 87.69 91 ILE A O 1
ATOM 730 N N . GLY A 1 92 ? 1.296 -5.430 1.358 1.00 86.88 92 GLY A N 1
ATOM 731 C CA . GLY A 1 92 ? 0.696 -4.363 2.160 1.00 86.88 92 GLY A CA 1
ATOM 732 C C . GLY A 1 92 ? -0.823 -4.524 2.284 1.00 86.88 92 GLY A C 1
ATOM 733 O O . GLY A 1 92 ? -1.374 -4.353 3.366 1.00 86.88 92 GLY A O 1
ATOM 734 N N . SER A 1 93 ? -1.492 -4.960 1.209 1.00 84.81 93 SER A N 1
ATOM 735 C CA . SER A 1 93 ? -2.935 -5.248 1.217 1.00 84.81 93 SER A CA 1
ATOM 736 C C . SER A 1 93 ? -3.290 -6.432 2.124 1.00 84.81 93 SER A C 1
ATOM 738 O O . SER A 1 93 ? -4.251 -6.357 2.886 1.00 84.81 93 SER A O 1
ATOM 740 N N . VAL A 1 94 ? -2.510 -7.518 2.085 1.00 85.94 94 VAL A N 1
ATOM 741 C CA . VAL A 1 94 ? -2.712 -8.681 2.967 1.00 85.94 94 VAL A CA 1
ATOM 742 C C . VAL A 1 94 ? -2.526 -8.284 4.432 1.00 85.94 94 VAL A C 1
ATOM 744 O O . VAL A 1 94 ? -3.385 -8.582 5.261 1.00 85.94 94 VAL A O 1
ATOM 747 N N . CYS A 1 95 ? -1.449 -7.564 4.755 1.00 87.19 95 CYS A N 1
ATOM 748 C CA . CYS A 1 95 ? -1.203 -7.063 6.108 1.00 87.19 95 CYS A CA 1
ATOM 749 C C . CYS A 1 95 ? -2.320 -6.129 6.587 1.00 87.19 95 CYS A C 1
ATOM 751 O O . CYS A 1 95 ? -2.694 -6.173 7.755 1.00 87.19 95 CYS A O 1
ATOM 753 N N . PHE A 1 96 ? -2.888 -5.325 5.689 1.00 85.06 96 PHE A N 1
ATOM 754 C CA . PHE A 1 96 ? -3.988 -4.418 5.997 1.00 85.06 96 PHE A CA 1
ATOM 755 C C . PHE A 1 96 ? -5.266 -5.169 6.372 1.00 85.06 96 PHE A C 1
ATOM 757 O O . PHE A 1 96 ? -5.862 -4.881 7.411 1.00 85.06 96 PHE A O 1
ATOM 764 N N . VAL A 1 97 ? -5.637 -6.190 5.594 1.00 83.25 97 VAL A N 1
ATOM 765 C CA . VAL A 1 97 ? -6.785 -7.057 5.906 1.00 83.25 97 VAL A CA 1
ATOM 766 C C . VAL A 1 97 ? -6.570 -7.800 7.226 1.00 83.25 97 VAL A C 1
ATOM 768 O O . VAL A 1 97 ? -7.469 -7.832 8.063 1.00 83.25 97 VAL A O 1
ATOM 771 N N . LEU A 1 98 ? -5.374 -8.349 7.460 1.00 85.12 98 LEU A N 1
ATOM 772 C CA . LEU A 1 98 ? -5.055 -9.013 8.728 1.00 85.12 98 LEU A CA 1
ATOM 773 C C . LEU A 1 98 ? -5.144 -8.047 9.916 1.00 85.12 98 LEU A C 1
ATOM 775 O O . LEU A 1 98 ? -5.746 -8.387 10.933 1.00 85.12 98 LEU A O 1
ATOM 779 N N . ASN A 1 99 ? -4.607 -6.830 9.785 1.00 86.12 99 ASN A N 1
ATOM 780 C CA . ASN A 1 99 ? -4.686 -5.818 10.836 1.00 86.12 99 ASN A CA 1
ATOM 781 C C . ASN A 1 99 ? -6.135 -5.412 11.134 1.00 86.12 99 ASN A C 1
ATOM 783 O O . ASN A 1 99 ? -6.488 -5.189 12.293 1.00 86.12 99 ASN A O 1
ATOM 787 N N . LEU A 1 100 ? -6.988 -5.360 10.109 1.00 81.12 100 LEU A N 1
ATOM 788 C CA . LEU A 1 100 ? -8.415 -5.112 10.277 1.00 81.12 100 LEU A CA 1
ATOM 789 C C . LEU A 1 100 ? -9.092 -6.230 11.073 1.00 81.12 100 LEU A C 1
ATOM 791 O O . LEU A 1 100 ? -9.791 -5.946 12.043 1.00 81.12 100 LEU A O 1
ATOM 795 N N . LEU A 1 101 ? -8.852 -7.490 10.698 1.00 80.31 101 LEU A N 1
ATOM 796 C CA . LEU A 1 101 ? -9.424 -8.651 11.385 1.00 80.31 101 LEU A CA 1
ATOM 797 C C . LEU A 1 101 ? -8.973 -8.724 12.848 1.00 80.31 101 LEU A C 1
ATOM 799 O O . LEU A 1 101 ? -9.794 -8.953 13.732 1.00 80.31 101 LEU A O 1
ATOM 803 N N . ILE A 1 102 ? -7.688 -8.481 13.120 1.00 82.94 102 ILE A N 1
ATOM 804 C CA . ILE A 1 102 ? -7.148 -8.469 14.487 1.00 82.94 102 ILE A CA 1
ATOM 805 C C . ILE A 1 102 ? -7.782 -7.340 15.299 1.00 82.94 102 ILE A C 1
ATOM 807 O O . ILE A 1 102 ? -8.236 -7.570 16.417 1.00 82.94 102 ILE A O 1
ATOM 811 N N . SER A 1 103 ? -7.854 -6.132 14.736 1.00 80.81 103 SER A N 1
ATOM 812 C CA . SER A 1 103 ? -8.451 -4.977 15.419 1.00 80.81 103 SER A CA 1
ATOM 813 C C . SER A 1 103 ? -9.930 -5.218 15.736 1.00 80.81 103 SER A C 1
ATOM 815 O O . SER A 1 103 ? -10.391 -4.877 16.822 1.00 80.81 103 SER A O 1
ATOM 817 N N . TRP A 1 104 ? -10.658 -5.878 14.830 1.00 77.88 104 TRP A N 1
ATOM 818 C CA . TRP A 1 104 ? -12.051 -6.283 15.030 1.00 77.88 104 TRP A CA 1
ATOM 819 C C . TRP A 1 104 ? -12.199 -7.321 16.148 1.00 77.88 104 TRP A C 1
ATOM 821 O O . TRP A 1 104 ? -13.054 -7.172 17.019 1.00 77.88 104 TRP A O 1
ATOM 831 N N . LEU A 1 105 ? -11.347 -8.351 16.156 1.00 80.94 105 LEU A N 1
ATOM 832 C CA . LEU A 1 105 ? -11.345 -9.389 17.191 1.00 80.94 105 LEU A CA 1
ATOM 833 C C . LEU A 1 105 ? -10.989 -8.844 18.578 1.00 80.94 105 LEU A C 1
ATOM 835 O O . LEU A 1 105 ? -11.528 -9.325 19.567 1.00 80.94 105 LEU A O 1
ATOM 839 N N . VAL A 1 106 ? -10.082 -7.868 18.665 1.00 80.88 106 VAL A N 1
ATOM 840 C CA . VAL A 1 106 ? -9.678 -7.264 19.945 1.00 80.88 106 VAL A CA 1
ATOM 841 C C . VAL A 1 106 ? -10.785 -6.387 20.522 1.00 80.88 106 VAL A C 1
ATOM 843 O O . VAL A 1 106 ? -10.994 -6.409 21.727 1.00 80.88 106 VAL A O 1
ATOM 846 N N . VAL A 1 107 ? -11.494 -5.626 19.686 1.00 80.38 107 VAL A N 1
ATOM 847 C CA . VAL A 1 107 ? -12.544 -4.702 20.149 1.00 80.38 107 VAL A CA 1
ATOM 848 C C . VAL A 1 107 ? -13.859 -5.415 20.486 1.00 80.38 107 VAL A C 1
ATOM 850 O O . VAL A 1 107 ? -14.601 -4.917 21.325 1.00 80.38 107 VAL A O 1
ATOM 853 N N . ASN A 1 108 ? -14.147 -6.562 19.860 1.00 72.69 108 ASN A N 1
ATOM 854 C CA . ASN A 1 108 ? -15.347 -7.369 20.138 1.00 72.69 108 ASN A CA 1
ATOM 855 C C . ASN A 1 108 ? -15.132 -8.505 21.155 1.00 72.69 108 ASN A C 1
ATOM 857 O O . ASN A 1 108 ? -16.020 -9.345 21.314 1.00 72.69 108 ASN A O 1
ATOM 861 N N . ARG A 1 109 ? -13.963 -8.570 21.801 1.00 62.41 109 ARG A N 1
ATOM 862 C CA . ARG A 1 109 ? -13.755 -9.377 23.012 1.00 62.41 109 ARG A CA 1
ATOM 863 C C . ARG A 1 109 ? -14.186 -8.593 24.241 1.00 62.41 109 ARG A C 1
ATOM 865 O O . ARG A 1 109 ? -14.720 -9.251 25.157 1.00 62.41 109 ARG A O 1
#

Radius of gyration: 16.51 Å; Cα contacts (8 Å, |Δi|>4): 83; chains: 1; bounding box: 42×17×54 Å